Protein AF-A0A2S9G8K1-F1 (afdb_monomer_lite)

pLDDT: mean 80.74, std 17.46, range [48.88, 97.75]

Structure (mmCIF, N/CA/C/O backbone):
data_AF-A0A2S9G8K1-F1
#
_entry.id   AF-A0A2S9G8K1-F1
#
loop_
_atom_site.group_PDB
_atom_site.id
_atom_site.type_symbol
_atom_site.label_atom_id
_atom_site.label_alt_id
_atom_site.label_comp_id
_atom_site.label_asym_id
_atom_site.label_entity_id
_atom_site.label_seq_id
_atom_site.pdbx_PDB_ins_code
_atom_site.Cartn_x
_atom_site.Cartn_y
_atom_site.Cartn_z
_atom_site.occupancy
_atom_site.B_iso_or_equiv
_atom_site.auth_seq_id
_atom_site.auth_comp_id
_atom_site.auth_asym_id
_atom_site.auth_atom_id
_atom_site.pdbx_PDB_model_num
ATOM 1 N N . MET A 1 1 ? 8.046 3.678 13.642 1.00 80.25 1 MET A N 1
ATOM 2 C CA . MET A 1 1 ? 8.559 2.994 12.436 1.00 80.25 1 MET A CA 1
ATOM 3 C C . MET A 1 1 ? 7.473 2.046 11.966 1.00 80.25 1 MET A C 1
ATOM 5 O O . MET A 1 1 ? 6.927 1.362 12.824 1.00 80.25 1 MET A O 1
ATOM 9 N N . ALA A 1 2 ? 7.138 2.047 10.677 1.00 89.00 2 ALA A N 1
ATOM 10 C CA . ALA A 1 2 ? 6.097 1.172 10.139 1.00 89.00 2 ALA A CA 1
ATOM 11 C C . ALA A 1 2 ? 6.555 -0.301 10.089 1.00 89.00 2 ALA A C 1
ATOM 13 O O . ALA A 1 2 ? 7.743 -0.576 9.897 1.00 89.00 2 ALA A O 1
ATOM 14 N N . LYS A 1 3 ? 5.618 -1.232 10.272 1.00 96.25 3 LYS A N 1
ATOM 15 C CA . LYS A 1 3 ? 5.768 -2.694 10.193 1.00 96.25 3 LYS A CA 1
ATOM 16 C C . LYS A 1 3 ? 4.978 -3.252 9.008 1.00 96.25 3 LYS A C 1
ATOM 18 O O . LYS A 1 3 ? 4.109 -2.580 8.472 1.00 96.25 3 LYS A O 1
ATOM 23 N N . LEU A 1 4 ? 5.267 -4.495 8.614 1.00 95.62 4 LEU A N 1
ATOM 24 C CA . LEU A 1 4 ? 4.628 -5.130 7.452 1.00 95.62 4 LEU A CA 1
ATOM 25 C C . LEU A 1 4 ? 3.105 -5.247 7.588 1.00 95.62 4 LEU A C 1
ATOM 27 O O . LEU A 1 4 ? 2.399 -5.043 6.607 1.00 95.62 4 LEU A O 1
ATOM 31 N N . ASP A 1 5 ? 2.610 -5.515 8.793 1.00 96.38 5 ASP A N 1
ATOM 32 C CA . ASP A 1 5 ? 1.174 -5.686 9.042 1.00 96.38 5 ASP A CA 1
ATOM 33 C C . ASP A 1 5 ? 0.455 -4.351 9.306 1.00 96.38 5 ASP A C 1
ATOM 35 O O . ASP A 1 5 ? -0.749 -4.325 9.571 1.00 96.38 5 ASP A O 1
ATOM 39 N N . ASP A 1 6 ? 1.177 -3.226 9.252 1.00 97.38 6 ASP A N 1
ATOM 40 C CA . ASP A 1 6 ? 0.575 -1.917 9.475 1.00 97.38 6 ASP A CA 1
ATOM 41 C C . ASP A 1 6 ? -0.332 -1.545 8.298 1.00 97.38 6 ASP A C 1
ATOM 43 O O . ASP A 1 6 ? 0.029 -1.685 7.124 1.00 97.38 6 ASP A O 1
ATOM 47 N N . ARG A 1 7 ? -1.516 -1.020 8.626 1.00 97.00 7 ARG A N 1
ATOM 48 C CA . ARG A 1 7 ? -2.489 -0.555 7.635 1.00 97.00 7 ARG A CA 1
ATOM 49 C C . ARG A 1 7 ? -2.054 0.749 6.977 1.00 97.00 7 ARG A C 1
ATOM 51 O O . ARG A 1 7 ? -1.649 1.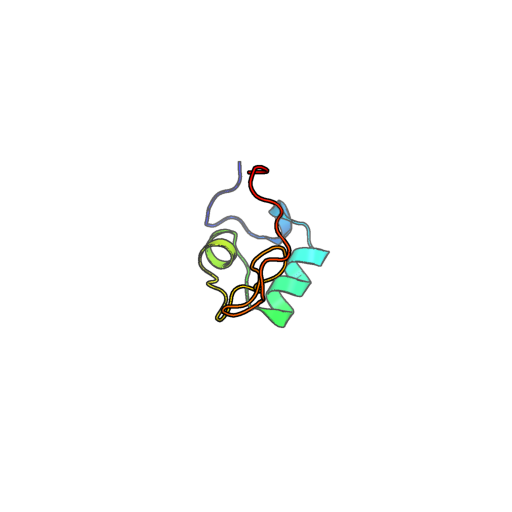695 7.657 1.00 97.00 7 ARG A O 1
ATOM 58 N N . LEU A 1 8 ? -2.250 0.831 5.663 1.00 96.81 8 LEU A N 1
ATOM 59 C CA . LEU A 1 8 ? -1.868 1.994 4.861 1.00 96.81 8 LEU A CA 1
ATOM 60 C C . LEU A 1 8 ? -2.604 3.278 5.276 1.00 96.81 8 LEU A C 1
ATOM 62 O O . LEU A 1 8 ? -2.000 4.347 5.233 1.00 96.81 8 LEU A O 1
ATOM 66 N N . ASP A 1 9 ? -3.838 3.190 5.781 1.00 96.06 9 ASP A N 1
ATOM 67 C CA . ASP A 1 9 ? -4.622 4.345 6.250 1.00 96.06 9 ASP A CA 1
ATOM 68 C C . ASP A 1 9 ? -3.904 5.149 7.346 1.00 96.06 9 ASP A C 1
ATOM 70 O O . ASP A 1 9 ? -4.024 6.373 7.392 1.00 96.06 9 ASP A O 1
ATOM 74 N N . PHE A 1 10 ? -3.157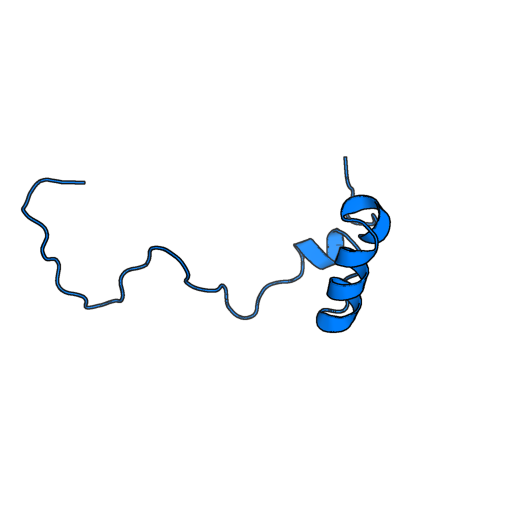 4.470 8.225 1.00 95.25 10 PHE A N 1
ATOM 75 C CA . PHE A 1 10 ? -2.435 5.102 9.335 1.00 95.25 10 PHE A CA 1
ATOM 76 C C . PHE A 1 10 ? -1.022 5.550 8.951 1.00 95.25 10 PHE A C 1
ATOM 78 O O . PHE A 1 10 ? -0.452 6.404 9.626 1.00 95.25 10 PHE A O 1
ATOM 85 N N . VAL A 1 11 ? -0.455 4.981 7.882 1.00 95.44 11 VAL A N 1
ATOM 86 C CA . VAL A 1 11 ? 0.921 5.255 7.440 1.00 95.44 11 VAL A CA 1
ATOM 87 C C . VAL A 1 11 ? 0.962 6.333 6.356 1.00 95.44 11 VAL A C 1
ATOM 89 O O . VAL A 1 11 ? 1.778 7.247 6.430 1.00 95.44 11 VAL A O 1
ATOM 92 N N . LEU A 1 12 ? 0.082 6.238 5.357 1.00 93.69 12 LEU A N 1
ATOM 93 C CA . LEU A 1 12 ? 0.019 7.131 4.191 1.00 93.69 12 LEU A CA 1
ATOM 94 C C . LEU A 1 12 ? -1.174 8.096 4.244 1.00 93.69 12 LEU A C 1
ATOM 96 O O . LEU A 1 12 ? -1.225 9.065 3.487 1.00 93.69 12 LEU A O 1
ATOM 100 N N . GLY A 1 13 ? -2.130 7.843 5.141 1.00 95.56 13 GLY A N 1
ATOM 101 C CA . GLY A 1 13 ? -3.369 8.600 5.245 1.00 95.56 13 GLY A CA 1
ATOM 102 C C . GLY A 1 13 ? -4.490 8.034 4.371 1.00 95.56 13 GLY A C 1
ATOM 103 O O . GLY A 1 13 ? -4.268 7.421 3.325 1.00 95.56 13 GLY A O 1
ATOM 104 N N . LYS A 1 14 ? -5.729 8.294 4.802 1.00 95.94 14 LYS A N 1
ATOM 105 C CA . LYS A 1 14 ? -6.951 7.700 4.240 1.00 95.94 14 LYS A CA 1
ATOM 106 C C . LYS A 1 14 ? -7.095 7.875 2.723 1.00 95.94 14 LYS A C 1
ATOM 108 O O . LYS A 1 14 ? -7.357 6.905 2.033 1.00 95.94 14 LYS A O 1
ATOM 113 N N . LYS A 1 15 ? -6.867 9.084 2.197 1.00 97.38 15 LYS A N 1
ATOM 114 C CA . LYS A 1 15 ? -7.046 9.372 0.763 1.00 97.38 15 LYS A CA 1
ATOM 115 C C . LYS A 1 15 ? -6.143 8.512 -0.127 1.00 97.38 15 LYS A C 1
ATOM 117 O O . LYS A 1 15 ? -6.598 7.989 -1.134 1.00 97.38 15 LYS A O 1
ATOM 122 N N . ALA A 1 16 ? -4.864 8.398 0.230 1.00 96.38 16 ALA A N 1
ATOM 123 C CA . ALA A 1 16 ? -3.915 7.603 -0.542 1.00 96.38 16 ALA A CA 1
ATOM 124 C C . ALA A 1 16 ? -4.216 6.105 -0.406 1.00 96.38 16 ALA A C 1
ATOM 126 O O . ALA A 1 16 ? -4.186 5.382 -1.397 1.00 96.38 16 ALA A O 1
ATOM 127 N N . ALA A 1 17 ? -4.550 5.657 0.807 1.00 97.06 17 ALA A N 1
ATOM 128 C CA . ALA A 1 17 ? -4.901 4.267 1.064 1.00 97.06 17 ALA A CA 1
ATOM 129 C C . ALA A 1 17 ? -6.161 3.826 0.298 1.00 97.06 17 ALA A C 1
ATOM 131 O O . ALA A 1 17 ? -6.150 2.752 -0.289 1.00 97.06 17 ALA A O 1
ATOM 132 N N . GLU A 1 18 ? -7.194 4.670 0.214 1.00 97.31 18 GLU A N 1
ATOM 133 C CA . GLU A 1 18 ? -8.406 4.382 -0.569 1.00 97.31 18 GLU A CA 1
ATOM 134 C C . GLU A 1 18 ? -8.102 4.188 -2.060 1.00 97.31 18 GLU A C 1
ATOM 136 O O . GLU A 1 18 ? -8.600 3.243 -2.661 1.00 97.31 18 GLU A O 1
ATOM 141 N N . GLN A 1 19 ? -7.237 5.018 -2.655 1.00 97.38 19 GLN A N 1
ATOM 142 C CA . GLN A 1 19 ? -6.857 4.853 -4.065 1.00 97.38 19 GLN A CA 1
ATOM 143 C C . GLN A 1 19 ? -6.043 3.574 -4.313 1.00 97.38 19 GLN A C 1
ATOM 145 O O . GLN A 1 19 ? -6.174 2.945 -5.364 1.00 97.38 19 GLN A O 1
ATOM 150 N N . LEU A 1 20 ? -5.181 3.198 -3.361 1.00 95.25 20 LEU A N 1
ATOM 151 C CA . LEU A 1 20 ? -4.386 1.970 -3.436 1.00 95.25 20 LEU A CA 1
ATOM 152 C C . LEU A 1 20 ? -5.257 0.719 -3.277 1.00 95.25 20 LEU A C 1
ATOM 154 O O . LEU A 1 20 ? -5.025 -0.270 -3.967 1.00 95.25 20 LEU A O 1
ATOM 158 N N . ASP A 1 21 ? -6.268 0.772 -2.418 1.00 96.19 21 ASP A N 1
ATOM 159 C CA . ASP A 1 21 ? -7.263 -0.287 -2.277 1.00 9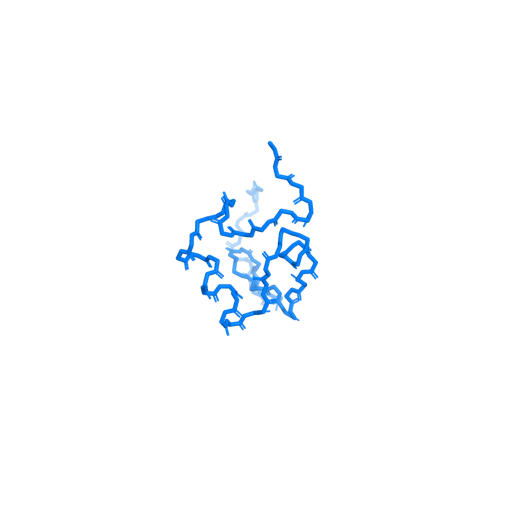6.19 21 ASP A CA 1
ATOM 160 C C . ASP A 1 21 ? -8.100 -0.419 -3.562 1.00 96.19 21 ASP A C 1
ATOM 162 O O . ASP A 1 21 ? -8.099 -1.467 -4.205 1.00 96.19 21 ASP A O 1
ATOM 166 N N . GLU A 1 22 ? -8.706 0.678 -4.027 1.00 97.12 22 GLU A N 1
ATOM 167 C CA . GLU A 1 22 ? -9.619 0.680 -5.177 1.00 97.12 22 GLU A CA 1
ATOM 168 C C . GLU A 1 22 ? -8.977 0.141 -6.463 1.00 97.12 22 GLU A C 1
ATOM 170 O O . GLU A 1 22 ? -9.608 -0.602 -7.217 1.00 97.12 22 GLU A O 1
ATOM 175 N N . HIS A 1 23 ? -7.726 0.517 -6.737 1.00 94.75 23 HIS A N 1
ATOM 176 C CA . HIS A 1 23 ? -7.078 0.180 -8.003 1.00 94.75 23 HIS A CA 1
ATOM 177 C C . HIS A 1 23 ? -6.133 -1.016 -7.925 1.00 94.75 23 HIS A C 1
ATOM 179 O O . HIS A 1 23 ? -5.919 -1.675 -8.944 1.00 94.75 23 HIS A O 1
ATOM 185 N N . LEU A 1 24 ? -5.539 -1.281 -6.759 1.00 92.38 24 LEU A N 1
ATOM 186 C CA . LEU A 1 24 ? -4.474 -2.276 -6.605 1.00 92.38 24 LEU A CA 1
ATOM 187 C C . LEU A 1 24 ? -4.785 -3.336 -5.534 1.00 92.38 24 LEU A C 1
ATOM 189 O O . LEU A 1 24 ? -4.050 -4.319 -5.454 1.00 92.38 24 LEU A O 1
ATOM 193 N N . GLY A 1 25 ? -5.846 -3.171 -4.735 1.00 94.69 25 GLY A N 1
ATOM 194 C CA . GLY A 1 25 ? -6.214 -4.086 -3.649 1.00 94.69 25 GLY A CA 1
ATOM 195 C C . GLY A 1 25 ? -5.171 -4.158 -2.531 1.00 94.69 25 GLY A C 1
ATOM 196 O O . GLY A 1 25 ? -4.965 -5.222 -1.949 1.00 94.69 25 GLY A O 1
ATOM 197 N N . LEU A 1 26 ? -4.442 -3.064 -2.282 1.00 96.31 26 LEU A N 1
ATOM 198 C CA . LEU A 1 26 ? -3.367 -3.015 -1.286 1.00 96.31 26 LEU A CA 1
ATOM 199 C C . LEU A 1 26 ? -3.877 -2.396 0.016 1.00 96.31 26 LEU A C 1
ATOM 201 O O . LEU A 1 26 ? -4.370 -1.269 0.013 1.00 96.31 26 LEU A O 1
ATOM 205 N N . HIS A 1 27 ? -3.690 -3.088 1.142 1.00 96.31 27 HIS A N 1
ATOM 206 C CA . HIS A 1 27 ? -4.215 -2.639 2.438 1.00 96.31 27 HIS A CA 1
ATOM 207 C C . HIS A 1 27 ? -3.132 -2.438 3.500 1.00 96.31 27 HIS A C 1
ATOM 209 O O . HIS A 1 27 ? -3.314 -1.650 4.438 1.00 96.31 27 HIS A O 1
ATOM 215 N N . THR A 1 28 ? -2.010 -3.144 3.369 1.00 97.75 28 THR A N 1
ATOM 216 C CA . THR A 1 28 ? -0.898 -3.126 4.321 1.00 97.75 28 THR A CA 1
ATOM 217 C C . THR A 1 28 ? 0.411 -2.692 3.674 1.00 97.75 28 THR A C 1
ATOM 219 O O . THR A 1 28 ? 0.589 -2.730 2.453 1.00 97.75 28 THR A O 1
ATOM 222 N N . VAL A 1 29 ? 1.371 -2.302 4.512 1.00 96.25 29 VAL A N 1
ATOM 223 C CA . VAL A 1 29 ? 2.753 -2.045 4.077 1.00 96.25 29 VAL A CA 1
ATOM 224 C C . VAL A 1 29 ? 3.363 -3.292 3.426 1.00 96.25 29 VAL A C 1
ATOM 226 O O . VAL A 1 29 ? 4.110 -3.182 2.455 1.00 96.25 29 VAL A O 1
ATOM 229 N N . GLY A 1 30 ? 3.033 -4.483 3.926 1.00 95.81 30 GLY A N 1
ATOM 230 C CA . GLY A 1 30 ? 3.465 -5.754 3.357 1.00 95.81 30 GLY A CA 1
ATOM 231 C C . GLY A 1 30 ? 2.953 -5.974 1.935 1.00 95.81 30 GLY A C 1
ATOM 232 O O . GLY A 1 30 ? 3.727 -6.432 1.095 1.00 95.81 30 GLY A O 1
ATOM 233 N N . ASP A 1 31 ? 1.700 -5.612 1.657 1.00 94.75 31 ASP A N 1
ATOM 234 C CA . ASP A 1 31 ? 1.120 -5.700 0.311 1.00 94.75 31 ASP A CA 1
ATOM 235 C C . ASP A 1 31 ? 1.845 -4.749 -0.639 1.00 94.75 31 ASP A C 1
ATOM 237 O O . ASP A 1 31 ? 2.271 -5.154 -1.717 1.00 94.75 31 ASP A O 1
ATOM 241 N N . LEU A 1 32 ? 2.071 -3.507 -0.199 1.00 93.25 32 LEU A N 1
ATOM 242 C CA . LEU A 1 32 ? 2.761 -2.490 -0.988 1.00 93.25 32 LEU A CA 1
ATOM 243 C C . LEU A 1 32 ? 4.185 -2.913 -1.374 1.00 93.25 32 LEU A C 1
ATOM 245 O O . LEU A 1 32 ? 4.576 -2.772 -2.528 1.00 93.25 32 LEU A O 1
ATOM 249 N N . LEU A 1 33 ? 4.962 -3.451 -0.430 1.00 91.81 33 LEU A N 1
ATOM 250 C CA . LEU A 1 33 ? 6.349 -3.859 -0.688 1.00 91.81 33 LEU A CA 1
ATOM 251 C C . LEU A 1 33 ? 6.464 -5.139 -1.522 1.00 91.81 33 LEU A C 1
ATOM 253 O O . LEU A 1 33 ? 7.489 -5.360 -2.165 1.00 91.81 33 LEU A O 1
ATOM 257 N N . ARG A 1 34 ? 5.441 -5.997 -1.496 1.00 92.44 34 ARG A N 1
ATOM 258 C CA . ARG A 1 34 ? 5.394 -7.240 -2.282 1.00 92.44 34 ARG A CA 1
ATOM 259 C C . ARG A 1 34 ? 4.658 -7.073 -3.606 1.00 92.44 34 ARG A C 1
ATOM 261 O O . ARG A 1 34 ? 4.610 -8.017 -4.394 1.00 92.44 34 ARG A O 1
ATOM 268 N N . TYR A 1 35 ? 4.099 -5.896 -3.865 1.00 90.88 35 TYR A N 1
ATOM 269 C CA . TYR A 1 35 ? 3.477 -5.576 -5.134 1.00 90.88 35 TYR A CA 1
ATOM 270 C C . TYR A 1 35 ? 4.563 -5.335 -6.186 1.00 90.88 35 TYR A C 1
ATOM 272 O O . TYR A 1 35 ? 5.100 -4.237 -6.319 1.00 90.88 35 TYR A O 1
ATOM 280 N N . PHE A 1 36 ? 4.917 -6.387 -6.926 1.00 76.56 36 PHE A N 1
ATOM 281 C CA . PHE A 1 36 ? 5.883 -6.303 -8.018 1.00 76.56 36 PHE A CA 1
ATOM 282 C C . PHE A 1 36 ? 5.203 -5.751 -9.278 1.00 76.56 36 PHE A C 1
ATOM 284 O O . PHE A 1 36 ? 4.296 -6.397 -9.816 1.00 76.56 36 PHE A O 1
ATOM 291 N N . PRO A 1 37 ? 5.629 -4.583 -9.793 1.00 74.88 37 PRO A N 1
ATOM 292 C CA . PRO A 1 37 ? 5.112 -4.068 -11.050 1.00 74.88 37 PRO A CA 1
ATOM 293 C C . PRO A 1 37 ? 5.370 -5.070 -12.179 1.00 74.88 37 PRO A C 1
ATOM 295 O O . PRO A 1 37 ? 6.479 -5.576 -12.335 1.00 74.88 37 PRO A O 1
ATOM 298 N N . ARG A 1 38 ? 4.356 -5.335 -13.015 1.00 68.56 38 ARG A N 1
ATOM 299 C CA . ARG A 1 38 ? 4.510 -6.208 -14.200 1.00 68.56 38 ARG A CA 1
ATOM 300 C C . ARG A 1 38 ? 5.523 -5.649 -15.205 1.00 68.56 38 ARG A C 1
ATOM 302 O O . ARG A 1 38 ? 6.073 -6.406 -15.998 1.00 68.56 38 ARG A O 1
ATOM 309 N N . LYS A 1 39 ? 5.732 -4.331 -15.173 1.00 63.84 39 LYS A N 1
ATOM 310 C CA . LYS A 1 39 ? 6.805 -3.591 -15.835 1.00 63.84 39 LYS A CA 1
ATOM 311 C C . LYS A 1 39 ? 7.173 -2.410 -14.943 1.00 63.84 39 LYS A C 1
ATOM 313 O O . LYS A 1 39 ? 6.274 -1.721 -14.461 1.00 63.84 39 LYS A O 1
ATOM 318 N N . TYR A 1 40 ? 8.462 -2.177 -14.735 1.00 64.44 40 TYR A N 1
ATOM 319 C CA . TYR A 1 40 ? 8.924 -0.881 -14.258 1.00 64.44 40 TYR A CA 1
ATOM 320 C C . TYR A 1 40 ? 8.819 0.093 -15.431 1.00 64.44 40 TYR A C 1
ATOM 322 O O . TYR A 1 40 ? 9.166 -0.259 -16.558 1.00 64.44 40 TYR A O 1
ATOM 330 N N . SER A 1 41 ? 8.273 1.284 -15.202 1.00 59.69 41 SER A N 1
ATOM 331 C CA . SER A 1 41 ? 8.359 2.345 -16.200 1.00 59.69 41 SER A CA 1
ATOM 332 C C . SER A 1 41 ? 9.838 2.671 -16.403 1.00 59.69 41 SER A C 1
ATOM 334 O O . SER A 1 41 ? 10.500 3.059 -15.446 1.00 59.69 41 SER A O 1
ATOM 336 N N . ASP A 1 42 ? 10.341 2.551 -17.631 1.00 58.41 42 ASP A N 1
ATOM 337 C CA . ASP A 1 42 ? 11.727 2.870 -18.035 1.00 58.41 42 ASP A CA 1
ATOM 338 C C . ASP A 1 42 ? 12.068 4.376 -17.963 1.00 58.41 42 ASP A C 1
ATOM 340 O O . ASP A 1 42 ? 13.024 4.872 -18.559 1.00 58.41 42 ASP A O 1
ATOM 344 N N . ALA A 1 43 ? 11.250 5.167 -17.274 1.00 55.38 43 ALA A N 1
ATOM 345 C CA . ALA A 1 43 ? 11.389 6.609 -17.270 1.00 55.38 43 ALA A CA 1
ATOM 346 C C . ALA A 1 43 ? 12.473 7.022 -16.262 1.00 55.38 43 ALA A C 1
ATOM 348 O O . ALA A 1 43 ? 12.179 7.141 -15.074 1.00 55.38 43 ALA A O 1
ATOM 349 N N . MET A 1 44 ? 13.713 7.245 -16.730 1.00 52.75 44 MET A N 1
ATOM 350 C CA . MET A 1 44 ? 14.181 8.623 -16.997 1.00 52.75 44 MET A CA 1
ATOM 351 C C . MET A 1 44 ? 15.629 8.790 -17.529 1.00 52.75 44 MET A C 1
ATOM 353 O O . MET A 1 44 ? 15.999 9.936 -17.742 1.00 52.75 44 MET A O 1
ATOM 357 N N . THR A 1 45 ? 16.450 7.762 -17.801 1.00 57.12 45 THR A N 1
ATOM 358 C CA . THR A 1 45 ? 17.765 7.975 -18.484 1.00 57.12 45 THR A CA 1
ATOM 359 C C . THR A 1 45 ? 18.309 6.797 -19.308 1.00 57.12 45 THR A C 1
ATOM 361 O O . THR A 1 45 ? 19.470 6.838 -19.718 1.00 57.12 45 THR A O 1
ATOM 364 N N . THR A 1 46 ? 17.539 5.747 -19.599 1.00 58.62 46 THR A N 1
ATOM 365 C CA . THR A 1 46 ? 18.064 4.680 -20.467 1.00 58.62 46 THR A CA 1
ATOM 366 C C . THR A 1 46 ? 17.868 5.061 -21.932 1.00 58.62 46 THR A C 1
ATOM 368 O O . THR A 1 46 ? 16.790 4.884 -22.493 1.00 58.62 46 THR A O 1
ATOM 371 N N . ARG A 1 47 ? 18.921 5.628 -22.534 1.00 59.19 47 ARG A N 1
ATOM 372 C CA . ARG A 1 47 ? 19.078 5.779 -23.989 1.00 59.19 47 ARG A CA 1
ATOM 373 C C . ARG A 1 47 ? 18.813 4.431 -24.669 1.00 59.19 47 ARG A C 1
ATOM 375 O O . ARG A 1 47 ? 19.338 3.413 -24.217 1.00 59.19 47 ARG A O 1
ATOM 382 N N . GLY A 1 48 ? 17.980 4.425 -25.711 1.00 61.28 48 GLY A N 1
ATOM 383 C CA . GLY A 1 48 ? 17.597 3.200 -26.414 1.00 61.28 48 GLY A CA 1
ATOM 384 C C . GLY A 1 48 ? 18.802 2.471 -27.016 1.00 61.28 48 GLY A C 1
ATOM 385 O O . GLY A 1 48 ? 19.785 3.096 -27.418 1.00 61.28 48 GLY A O 1
ATOM 386 N N . GLU A 1 49 ? 18.733 1.139 -27.091 1.00 54.28 49 GLU A N 1
ATOM 387 C CA . GLU A 1 49 ? 19.754 0.343 -27.779 1.00 54.28 49 GLU A CA 1
ATOM 388 C C . GLU A 1 49 ? 19.799 0.736 -29.269 1.00 54.28 49 GLU A C 1
ATOM 390 O O . GLU A 1 49 ? 18.838 0.508 -30.004 1.00 54.28 49 GLU A O 1
ATOM 395 N N . GLY A 1 50 ? 20.908 1.344 -29.708 1.00 62.62 50 GLY A N 1
ATOM 396 C CA . GLY A 1 50 ? 21.122 1.771 -31.098 1.00 62.62 50 GLY A CA 1
ATOM 397 C C . GLY A 1 50 ? 20.998 3.274 -31.371 1.00 62.62 50 GLY A C 1
ATOM 398 O O . GLY A 1 50 ? 21.033 3.667 -32.533 1.00 62.62 50 GLY A O 1
ATOM 399 N N . GLU A 1 51 ? 20.861 4.122 -30.350 1.00 63.53 51 GLU A N 1
ATOM 400 C CA . GLU A 1 51 ? 21.010 5.573 -30.532 1.00 63.53 51 GLU A CA 1
ATOM 401 C C . GLU A 1 51 ? 22.489 5.945 -30.734 1.00 63.53 51 GLU A C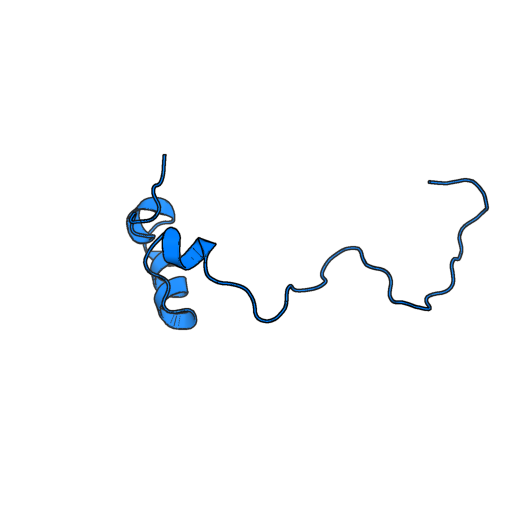 1
ATOM 403 O O . GLU A 1 51 ? 23.334 5.630 -29.890 1.00 63.53 51 GLU A O 1
ATOM 408 N N . ASP A 1 52 ? 22.792 6.626 -31.845 1.00 64.25 52 ASP A N 1
ATOM 409 C CA . ASP A 1 52 ? 24.134 7.131 -32.141 1.00 64.25 52 ASP A CA 1
ATOM 410 C C . ASP A 1 52 ? 24.625 8.091 -31.043 1.00 64.25 52 ASP A C 1
ATOM 412 O O . ASP A 1 52 ? 23.896 8.941 -30.517 1.00 64.25 52 ASP A O 1
ATOM 416 N N . LEU A 1 53 ? 25.892 7.918 -30.670 1.00 61.53 53 LEU A N 1
ATOM 417 C CA . LEU A 1 53 ? 26.573 8.734 -29.677 1.00 61.53 53 LEU A CA 1
ATOM 418 C C . LEU A 1 53 ? 27.161 9.972 -30.368 1.00 61.53 53 LEU A C 1
ATOM 420 O O . LEU A 1 53 ? 28.282 9.909 -30.863 1.00 61.53 53 LEU A O 1
ATOM 424 N N . ASP A 1 54 ? 26.471 11.113 -30.328 1.00 64.31 54 ASP A N 1
ATOM 425 C CA . ASP A 1 54 ? 27.123 12.420 -30.535 1.00 64.31 54 ASP A CA 1
ATOM 426 C C . ASP A 1 54 ? 27.896 12.805 -29.258 1.00 64.31 54 ASP A C 1
ATOM 428 O O . ASP A 1 54 ? 27.570 13.765 -28.561 1.00 64.31 54 ASP A O 1
ATOM 432 N N . LEU A 1 55 ? 28.876 11.981 -28.879 1.00 61.81 55 LEU A N 1
ATOM 433 C CA . LEU A 1 55 ? 29.781 12.246 -27.762 1.00 61.81 55 LEU A CA 1
ATOM 434 C C . LEU A 1 55 ? 31.149 12.629 -28.328 1.00 61.81 55 LEU A C 1
ATOM 436 O O . LEU A 1 55 ? 31.762 11.845 -29.052 1.00 61.81 55 LEU A O 1
ATOM 440 N N . GLU A 1 56 ? 31.644 13.816 -27.982 1.00 63.16 56 GLU A N 1
ATOM 441 C CA . GLU A 1 56 ? 33.062 14.128 -28.159 1.00 63.16 56 GLU A CA 1
ATOM 442 C C . GLU A 1 56 ? 33.886 13.281 -27.172 1.00 63.16 56 GLU A C 1
ATOM 444 O O . GLU A 1 56 ? 33.490 13.070 -26.022 1.00 63.16 56 GLU A O 1
ATOM 449 N N . GLU A 1 57 ? 35.016 12.740 -27.634 1.00 54.75 57 GLU A N 1
ATOM 450 C CA . GLU A 1 57 ? 35.881 11.862 -26.841 1.00 54.75 57 GLU A CA 1
ATOM 451 C C . GLU A 1 57 ? 36.420 12.612 -25.606 1.00 54.75 57 GLU A C 1
ATOM 453 O O . GLU A 1 57 ? 37.303 13.460 -25.734 1.00 54.75 57 GLU A O 1
ATOM 458 N N . GLY A 1 58 ? 35.900 12.309 -24.406 1.00 62.34 58 GLY A N 1
ATOM 459 C CA . GLY A 1 58 ? 36.484 12.800 -23.149 1.00 62.34 58 GLY A CA 1
ATOM 460 C C . GLY A 1 58 ? 35.555 13.146 -21.980 1.00 62.34 58 GLY A C 1
ATOM 461 O O . G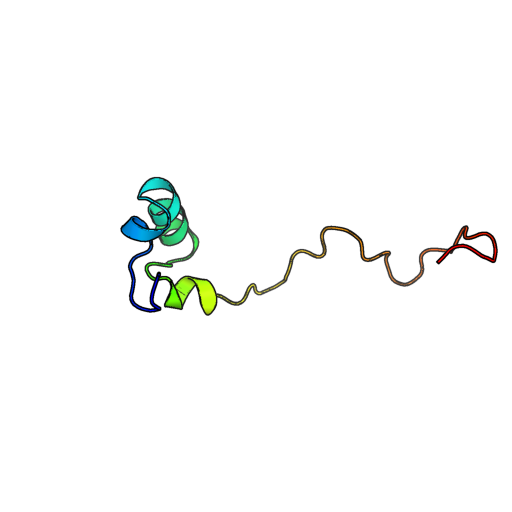LY A 1 58 ? 36.083 13.421 -20.905 1.00 62.34 58 GLY A O 1
ATOM 462 N N . GLU A 1 59 ? 34.227 13.118 -22.114 1.00 49.97 59 GLU A N 1
ATOM 463 C CA . GLU A 1 59 ? 33.325 13.455 -20.994 1.00 49.97 59 GLU A CA 1
ATOM 464 C C . GLU A 1 59 ? 32.586 12.202 -20.481 1.00 49.97 59 GLU A C 1
ATOM 466 O O . GLU A 1 59 ? 31.840 11.557 -21.221 1.00 49.97 59 GLU A O 1
ATOM 471 N N . HIS A 1 60 ? 32.844 11.841 -19.217 1.00 48.88 60 HIS A N 1
ATOM 472 C CA . HIS A 1 60 ? 32.240 10.720 -18.480 1.00 48.88 60 HIS A CA 1
ATOM 473 C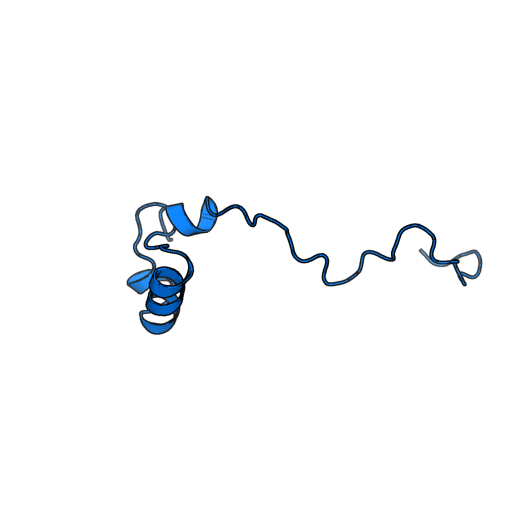 C . HIS A 1 60 ? 31.280 11.214 -17.399 1.00 48.88 60 HIS A C 1
ATOM 475 O O . HIS A 1 60 ? 31.646 12.179 -16.689 1.00 48.88 60 HIS A O 1
#

Sequence (60 aa):
MAKLDDRLDFVLGKKAAEQLDEHLGLHTVGDLLRYFPRKYSDAMTTRGEGEDLDLEEGEH

Radius of gyration: 19.36 Å; chains: 1; bounding box: 46×21×45 Å

Foldseek 3Di:
DFDFADFCCVVVNDVVSVVCCVPPVDTGNVSVVPPDPPDDDPPDDDDDDPDDDPDDPDDD

Secondary structure (DSSP, 8-state):
---TT-BHHHHT-HHHHHHHHHHH---BHHHHHH---SS---TTT---TT------TT--